Protein AF-M3GPZ1-F1 (afdb_monomer)

Organism: NCBI:txid1001599

Nearest PDB structures (foldseek):
  4nl3-assembly1_D  TM=8.206E-01  e=2.590E-04  Listeria monocytogenes
  4noy-assembly1_D-2  TM=8.194E-01  e=1.009E-03  Listeria monocytogenes
  4noy-assembly1_A  TM=8.158E-01  e=1.655E-03  Listeria monocytogenes
  6gwk-assembly3_O  TM=7.957E-01  e=1.993E-03  Caulobacter vibrioides CB15
  6gwk-assembly1_B  TM=7.936E-01  e=3.476E-03  Caulobacter vibrioides CB15

Sequence (168 aa):
MIQLILTKVENKEDISREFASIQKIENFSLQKTTFVETPQEIAEIETLVYADRILVDQALAEQDSNEVQPFISSISSEIQRDQSFKLDQALNKIQAKIERNVLKYESEIYEYYNVLETVVKEDGSKLSGAIVAQVGDTLILHTPKGAIRLNKNEIDYIDYQNSRMKDK

pLDDT: mean 80.83, std 18.92, range [32.0, 97.0]

Foldseek 3Di:
DDDDDPPDPDDPVVVVVVVVVVVVCVPVPPPPPDDDQALLNVLAVLLPDAFDVVLVVVLVVCVVPPDDDDPCPHSVVVSVVRSVVSNVVSVVVSQVVFVVVQDQDLVSQCVRRVWWKWWQFPVRDIFIADFRYDDDQWTWGQGNVGIDIDGVNGTPDMGTPPDPVPDD

Secondary structure (DSSP, 8-state):
---SS-S--S-HHHHHHHHHHHHHHTTS----PPP---HHHHHHHHH-PPPPHHHHHHHHHHTTS-----GGGSHHHHHHHHHHHHHHHHHHHHHHHHHHS---SHHHHHHHHS--EEEEETTS-EEEEEEEEEETTEEEEEETTEEEEEEGGGEEEEEE--------

Radius of gyration: 24.58 Å; Cα contacts (8 Å, |Δi|>4): 180; chains: 1; bounding box: 63×53×48 Å

Structure (mmCIF, N/CA/C/O backbone):
data_AF-M3GPZ1-F1
#
_entry.id   AF-M3GPZ1-F1
#
loop_
_atom_site.group_PDB
_atom_site.id
_atom_site.type_symbol
_atom_site.label_atom_id
_atom_site.label_alt_id
_atom_site.label_comp_id
_atom_site.label_asym_id
_atom_site.label_entity_id
_atom_site.label_seq_id
_atom_site.pdbx_PDB_ins_code
_atom_site.Cartn_x
_atom_site.Cartn_y
_atom_site.Cartn_z
_atom_site.occupancy
_atom_site.B_iso_or_equiv
_atom_site.auth_seq_id
_atom_site.auth_comp_id
_atom_site.auth_asym_id
_atom_site.auth_atom_id
_atom_site.pdbx_PDB_model_num
ATOM 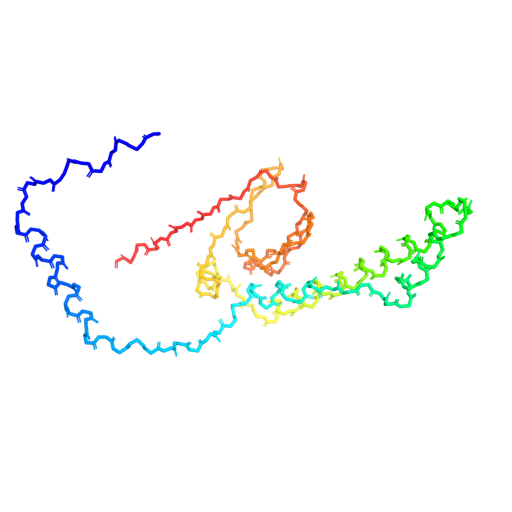1 N N . MET A 1 1 ? 0.615 -35.787 10.412 1.00 32.00 1 MET A N 1
ATOM 2 C CA . MET A 1 1 ? 0.141 -37.121 9.982 1.00 32.00 1 MET A CA 1
ATOM 3 C C . MET A 1 1 ? -1.292 -37.269 10.475 1.00 32.00 1 MET A C 1
ATOM 5 O O . MET A 1 1 ? -1.587 -36.828 11.577 1.00 32.00 1 MET A O 1
ATOM 9 N N . ILE A 1 2 ? -2.178 -37.730 9.602 1.00 37.47 2 ILE A N 1
ATOM 10 C CA . ILE A 1 2 ? -3.639 -37.598 9.659 1.00 37.47 2 ILE A CA 1
ATOM 11 C C . ILE A 1 2 ? -4.208 -38.498 10.761 1.00 37.47 2 ILE A C 1
ATOM 13 O O . ILE A 1 2 ? -4.353 -39.695 10.553 1.00 37.47 2 ILE A O 1
ATOM 17 N N . GLN A 1 3 ? -4.515 -37.950 11.938 1.00 33.75 3 GLN A N 1
ATOM 18 C CA . GLN A 1 3 ? -5.112 -38.747 13.013 1.00 33.75 3 GLN A CA 1
ATOM 19 C C . GLN A 1 3 ? -5.994 -37.900 13.939 1.00 33.75 3 GLN A C 1
ATOM 21 O O . GLN A 1 3 ? -5.735 -37.807 15.130 1.00 33.75 3 GLN A O 1
ATOM 26 N N . LEU A 1 4 ? -7.027 -37.247 13.397 1.00 34.81 4 LEU A N 1
ATOM 27 C CA . LEU A 1 4 ? -8.087 -36.623 14.207 1.00 34.81 4 LEU A CA 1
ATOM 28 C C . LEU A 1 4 ? -9.362 -36.381 13.377 1.00 34.81 4 LEU A C 1
ATOM 30 O O . LEU A 1 4 ? -9.875 -35.274 13.307 1.00 34.81 4 LEU A O 1
ATOM 34 N N . ILE A 1 5 ? -9.864 -37.419 12.697 1.00 40.50 5 ILE A N 1
ATOM 35 C CA . ILE A 1 5 ? -11.185 -37.375 12.026 1.00 40.50 5 ILE A CA 1
ATOM 36 C C . ILE A 1 5 ? -12.117 -38.518 12.488 1.00 40.50 5 ILE A C 1
ATOM 38 O O . ILE A 1 5 ? -13.293 -38.538 12.154 1.00 40.50 5 ILE A O 1
ATOM 42 N N . LEU A 1 6 ? -11.669 -39.457 13.327 1.00 35.28 6 LEU A N 1
ATOM 43 C CA . LEU A 1 6 ? -12.402 -40.718 13.536 1.00 35.28 6 LEU A CA 1
ATOM 44 C C . LEU A 1 6 ? -13.188 -40.868 14.846 1.00 35.28 6 LEU A C 1
ATOM 46 O O . LEU A 1 6 ? -13.600 -41.977 15.168 1.00 35.28 6 LEU A O 1
ATOM 50 N N . THR A 1 7 ? -13.491 -39.784 15.563 1.00 43.53 7 THR A N 1
ATOM 51 C CA . THR A 1 7 ? -14.241 -39.887 16.832 1.00 43.53 7 THR A CA 1
ATOM 52 C C . THR A 1 7 ? -15.533 -39.077 16.834 1.00 43.53 7 THR A C 1
ATOM 54 O O . THR A 1 7 ? -15.718 -38.220 17.685 1.00 43.53 7 THR A O 1
ATOM 57 N N . LYS A 1 8 ? -16.437 -39.333 15.880 1.00 45.31 8 LYS A N 1
ATOM 58 C CA . LYS A 1 8 ? -17.852 -38.898 15.954 1.00 45.31 8 LYS A CA 1
ATOM 59 C C . LYS A 1 8 ? -18.813 -39.866 15.236 1.00 45.31 8 LYS A C 1
ATOM 61 O O . LYS A 1 8 ? -19.790 -39.456 14.623 1.00 45.31 8 LYS A O 1
ATOM 66 N N . VAL A 1 9 ? -18.560 -41.174 15.317 1.00 44.25 9 VAL A N 1
ATOM 67 C CA . VAL A 1 9 ? -19.491 -42.213 14.828 1.00 44.25 9 VAL A CA 1
ATOM 68 C C . VAL A 1 9 ? -20.386 -42.680 15.978 1.00 44.25 9 VAL A C 1
ATOM 70 O O . VAL A 1 9 ? -20.341 -43.840 16.366 1.00 44.25 9 VAL A O 1
ATOM 73 N N . GLU A 1 10 ? -21.168 -41.776 16.572 1.00 47.47 10 GLU A N 1
ATOM 74 C CA . GLU A 1 10 ? -22.044 -42.173 17.689 1.00 47.47 10 GLU A CA 1
ATOM 75 C C . GLU A 1 10 ? -23.472 -41.626 17.656 1.00 47.47 10 GLU A C 1
ATOM 77 O O . GLU A 1 10 ? -24.215 -41.856 18.597 1.00 47.47 10 GLU A O 1
ATOM 82 N N . ASN A 1 11 ? -23.935 -41.010 16.562 1.00 51.25 11 ASN A N 1
ATOM 83 C CA . ASN A 1 11 ? -25.372 -40.769 16.396 1.00 51.25 11 ASN A CA 1
ATOM 84 C C . ASN A 1 11 ? -25.795 -40.792 14.924 1.00 51.25 11 ASN A C 1
ATOM 86 O O . ASN A 1 11 ? -25.561 -39.853 14.169 1.00 51.25 11 ASN A O 1
ATOM 90 N N . LYS A 1 12 ? -26.482 -41.867 14.515 1.00 53.47 12 LYS A N 1
ATOM 91 C CA . LYS A 1 12 ? -27.116 -41.989 13.185 1.00 53.47 12 LYS A CA 1
ATOM 92 C C . LYS A 1 12 ? -28.141 -40.874 12.906 1.00 53.47 12 LYS A C 1
ATOM 94 O O . LYS A 1 12 ? -28.439 -40.597 11.744 1.00 53.47 12 LYS A O 1
ATOM 99 N N . GLU A 1 13 ? -28.658 -40.224 13.950 1.00 54.28 13 GLU A N 1
ATOM 100 C CA . GLU A 1 13 ? -29.559 -39.074 13.829 1.00 54.28 13 GLU A CA 1
ATOM 101 C C . GLU A 1 13 ? -28.869 -37.816 13.282 1.00 54.28 13 GLU A C 1
ATOM 103 O O . GLU A 1 13 ? -29.494 -37.083 12.518 1.00 54.28 13 GLU A O 1
ATOM 108 N N . ASP A 1 14 ? -27.593 -37.581 13.614 1.00 58.38 14 ASP A N 1
ATOM 109 C CA . ASP A 1 14 ? -26.868 -36.367 13.201 1.00 58.38 14 ASP A CA 1
ATOM 110 C C . ASP A 1 14 ? -26.536 -36.400 11.707 1.00 58.38 14 ASP A C 1
ATOM 112 O O . ASP A 1 14 ? -26.801 -35.444 10.981 1.00 58.38 14 ASP A O 1
ATOM 116 N N . ILE A 1 15 ? -26.084 -37.556 11.212 1.00 59.06 15 ILE A N 1
ATOM 117 C CA . ILE A 1 15 ? -25.789 -37.757 9.785 1.00 59.06 15 ILE A CA 1
ATOM 118 C C . ILE A 1 15 ? -27.062 -37.587 8.948 1.00 59.06 15 ILE A C 1
ATOM 120 O O . ILE A 1 15 ? -27.038 -36.977 7.885 1.00 59.06 15 ILE A O 1
ATOM 124 N N . SER A 1 16 ? -28.199 -38.084 9.438 1.00 62.09 16 SER A N 1
ATOM 125 C CA . SER A 1 16 ? -29.479 -37.974 8.730 1.00 62.09 16 SER A CA 1
ATOM 126 C C . SER A 1 16 ? -29.979 -36.524 8.660 1.00 62.09 16 SER A C 1
ATOM 128 O O . SER A 1 16 ? -30.566 -36.125 7.654 1.00 62.09 16 SER A O 1
ATOM 130 N N . ARG A 1 17 ? -29.721 -35.709 9.695 1.00 63.72 17 ARG A N 1
ATOM 131 C CA . ARG A 1 17 ? -30.033 -34.269 9.693 1.00 63.72 17 ARG A CA 1
ATOM 132 C C . ARG A 1 17 ? -29.111 -33.484 8.768 1.00 63.72 17 ARG A C 1
ATOM 134 O O . ARG A 1 17 ? -29.602 -32.632 8.029 1.00 63.72 17 ARG A O 1
ATOM 141 N N . GLU A 1 18 ? -27.815 -33.791 8.761 1.00 57.91 18 GLU A N 1
ATOM 142 C CA . GLU A 1 18 ? -26.862 -33.176 7.833 1.00 57.91 18 GLU A CA 1
ATOM 143 C C . GLU A 1 18 ? -27.204 -33.528 6.376 1.00 57.91 18 GLU A C 1
ATOM 145 O O . GLU A 1 18 ? -27.328 -32.632 5.540 1.00 57.91 18 GLU A O 1
ATOM 150 N N . PHE A 1 19 ? -27.509 -34.792 6.069 1.00 59.69 19 PHE A N 1
ATOM 151 C CA . PHE A 1 19 ? -27.970 -35.191 4.733 1.00 59.69 19 PHE A CA 1
ATOM 152 C C . PHE A 1 19 ? -29.297 -34.531 4.335 1.00 59.69 19 PHE A C 1
ATOM 154 O O . PHE A 1 19 ? -29.435 -34.104 3.192 1.00 59.69 19 PHE A O 1
ATOM 161 N N . ALA A 1 20 ? -30.250 -34.369 5.259 1.00 64.56 20 ALA A N 1
ATOM 162 C CA . ALA A 1 20 ? -31.492 -33.641 4.987 1.00 64.56 20 ALA A CA 1
ATOM 163 C C . ALA A 1 20 ? -31.251 -32.141 4.727 1.00 64.56 20 ALA A C 1
ATOM 165 O O . ALA A 1 20 ? -31.953 -31.530 3.918 1.00 64.56 20 ALA A O 1
ATOM 166 N N . SER A 1 21 ? -30.254 -31.536 5.384 1.00 62.59 21 SER A N 1
ATOM 167 C CA . SER A 1 21 ? -29.846 -30.158 5.091 1.00 62.59 21 SER A CA 1
ATOM 168 C C . SER A 1 21 ? -29.177 -30.028 3.722 1.00 62.59 21 SER A C 1
ATOM 170 O O . SER A 1 21 ? -29.455 -29.062 3.021 1.00 62.59 21 SER A O 1
ATOM 172 N N . ILE A 1 22 ? -28.406 -31.030 3.288 1.00 61.50 22 ILE A N 1
ATOM 173 C CA . ILE A 1 22 ? -27.795 -31.073 1.951 1.00 61.50 22 ILE A CA 1
ATOM 174 C C . ILE A 1 22 ? -28.847 -31.340 0.864 1.00 61.50 22 ILE A C 1
ATOM 176 O O . ILE A 1 22 ? -28.845 -30.666 -0.160 1.00 61.50 22 ILE A O 1
ATOM 180 N N . GLN A 1 23 ? -29.818 -32.228 1.096 1.00 59.62 23 GLN A N 1
ATOM 181 C CA . GLN A 1 23 ? -30.938 -32.446 0.168 1.00 59.62 23 GLN A CA 1
ATOM 182 C C . GLN A 1 23 ? -31.844 -31.216 0.029 1.00 59.62 23 GLN A C 1
ATOM 184 O O . GLN A 1 23 ? -32.384 -30.962 -1.042 1.00 59.62 23 GLN A O 1
ATOM 189 N N . LYS A 1 24 ? -31.979 -30.380 1.068 1.00 59.25 24 LYS A N 1
ATOM 190 C CA . LYS A 1 24 ? -32.637 -29.068 0.922 1.00 59.25 24 LYS A CA 1
ATOM 191 C C . LYS A 1 24 ? -31.870 -28.111 -0.000 1.00 59.25 24 LYS A C 1
ATOM 193 O O . LYS A 1 24 ? -32.497 -27.227 -0.580 1.00 59.25 24 LYS A O 1
ATOM 198 N N . ILE A 1 25 ? -30.557 -28.292 -0.161 1.00 57.59 25 ILE A N 1
ATOM 199 C CA . ILE A 1 25 ? -29.712 -27.512 -1.079 1.00 57.59 25 ILE A CA 1
ATOM 200 C C . ILE A 1 25 ? -29.864 -28.003 -2.532 1.00 57.59 25 ILE A C 1
ATOM 202 O O . ILE A 1 25 ? -29.581 -27.235 -3.445 1.00 57.59 25 ILE A O 1
ATOM 206 N N . GLU A 1 26 ? -30.410 -29.202 -2.794 1.00 51.84 26 GLU A N 1
ATOM 207 C CA . GLU A 1 26 ? -30.692 -29.673 -4.170 1.00 51.84 26 GLU A CA 1
ATOM 208 C C . GLU A 1 26 ? -31.712 -28.790 -4.917 1.00 51.84 26 GLU A C 1
ATOM 210 O O . GLU A 1 26 ? -31.736 -28.786 -6.145 1.00 51.84 26 GLU A O 1
ATOM 215 N N . ASN A 1 27 ? -32.500 -27.977 -4.200 1.00 51.53 27 ASN A N 1
ATOM 216 C CA . ASN A 1 27 ? -33.390 -26.966 -4.790 1.00 51.53 27 ASN A CA 1
ATOM 217 C C . ASN A 1 27 ? -32.768 -25.562 -4.877 1.00 51.53 27 ASN A C 1
ATOM 219 O O . ASN A 1 27 ? -33.439 -24.611 -5.285 1.00 51.53 27 ASN A O 1
ATOM 223 N N . PHE A 1 28 ? -31.501 -25.397 -4.496 1.00 52.50 28 PHE A N 1
ATOM 224 C CA . PHE A 1 28 ? -30.781 -24.149 -4.696 1.00 52.50 28 PHE A CA 1
ATOM 225 C C . PHE A 1 28 ? -30.311 -24.125 -6.149 1.00 52.50 28 PHE A C 1
ATOM 227 O O . PHE A 1 28 ? -29.323 -24.762 -6.511 1.00 52.50 28 PHE A O 1
ATOM 234 N N . SER A 1 29 ? -31.034 -23.409 -7.013 1.00 58.97 29 SER A N 1
ATOM 235 C CA . SER A 1 29 ? -30.508 -23.084 -8.336 1.00 58.97 29 SER A CA 1
ATOM 236 C C . SER A 1 29 ? -29.151 -22.412 -8.125 1.00 58.97 29 SER A C 1
ATOM 238 O O . SER A 1 29 ? -29.105 -21.304 -7.588 1.00 58.97 29 SER A O 1
ATOM 240 N N . LEU A 1 30 ? -28.059 -23.090 -8.488 1.00 57.09 30 LEU A N 1
ATOM 241 C CA . LEU A 1 30 ? -26.710 -22.530 -8.490 1.00 57.09 30 LEU A CA 1
ATOM 242 C C . LEU A 1 30 ? -26.675 -21.439 -9.560 1.00 57.09 30 LEU A C 1
ATOM 244 O O . LEU A 1 30 ? -26.309 -21.667 -10.712 1.00 57.09 30 LEU A O 1
ATOM 248 N N . GLN A 1 31 ? -27.157 -20.256 -9.202 1.00 61.50 31 GLN A N 1
ATOM 249 C CA . GLN A 1 31 ? -27.066 -19.093 -10.056 1.00 61.50 31 GLN A CA 1
ATOM 250 C C . GLN A 1 31 ? -25.610 -18.655 -10.033 1.00 61.50 31 GLN A C 1
ATOM 252 O O . GLN A 1 31 ? -25.040 -18.418 -8.969 1.00 61.50 31 GLN A O 1
ATOM 257 N N . LYS A 1 32 ? -25.003 -18.571 -11.218 1.00 63.09 32 LYS A N 1
ATOM 258 C CA . LYS A 1 32 ? -23.708 -17.923 -11.385 1.00 63.09 32 LYS A CA 1
ATOM 259 C C . LYS A 1 32 ? -23.887 -16.476 -10.936 1.00 63.09 32 LYS A C 1
ATOM 261 O O . LYS A 1 32 ? -24.497 -15.681 -11.650 1.00 63.09 32 LYS A O 1
ATOM 266 N N . THR A 1 33 ? -23.425 -16.158 -9.733 1.00 65.56 33 THR A N 1
ATOM 267 C CA . THR A 1 33 ? -23.393 -14.778 -9.265 1.00 65.56 33 THR A CA 1
ATOM 268 C C . THR A 1 33 ? -22.491 -13.988 -10.205 1.00 65.56 33 THR A C 1
ATOM 270 O O . THR A 1 33 ? -21.500 -14.501 -10.735 1.00 65.56 33 THR A O 1
ATOM 273 N N . THR A 1 34 ? -22.876 -12.747 -10.488 1.00 69.81 34 THR A N 1
ATOM 274 C CA . THR A 1 34 ? -22.002 -11.856 -11.252 1.00 69.81 34 THR A CA 1
ATOM 275 C C . THR A 1 34 ? -20.808 -11.557 -10.356 1.00 69.81 34 THR A C 1
ATOM 277 O O . THR A 1 34 ? -20.999 -11.114 -9.225 1.00 69.81 34 THR A O 1
ATOM 280 N N . PHE A 1 35 ? -19.599 -11.861 -10.824 1.00 73.25 35 PHE A N 1
ATOM 281 C CA . PHE A 1 35 ? -18.380 -11.472 -10.126 1.00 73.25 35 PHE A CA 1
ATOM 282 C C . PHE A 1 35 ? -18.323 -9.942 -10.101 1.00 73.25 35 PHE A C 1
ATOM 284 O O . PHE A 1 35 ? -18.400 -9.309 -11.155 1.00 73.25 35 PHE A O 1
ATOM 291 N N . VAL A 1 36 ? -18.261 -9.364 -8.906 1.00 80.81 36 VAL A N 1
ATOM 292 C CA . VAL A 1 36 ? -18.091 -7.927 -8.695 1.00 80.81 36 VAL A CA 1
ATOM 293 C C . VAL A 1 36 ? -16.743 -7.766 -8.019 1.00 80.81 36 VAL A C 1
ATOM 295 O O . VAL A 1 36 ? -16.561 -8.281 -6.919 1.00 80.81 36 VAL A O 1
ATOM 298 N N . GLU A 1 37 ? -15.819 -7.092 -8.699 1.00 84.75 37 GLU A N 1
ATOM 299 C CA . GLU A 1 37 ? -14.489 -6.809 -8.166 1.00 84.75 37 GLU A CA 1
ATOM 300 C C . GLU A 1 37 ? -14.612 -6.009 -6.867 1.00 84.75 37 GLU A C 1
ATOM 302 O O . GLU A 1 37 ? -15.289 -4.976 -6.800 1.00 84.75 37 GLU A O 1
ATOM 307 N N . THR A 1 38 ? -13.955 -6.499 -5.826 1.00 90.06 38 THR A N 1
ATOM 308 C CA . THR A 1 38 ? -13.834 -5.805 -4.550 1.00 90.06 38 THR A CA 1
ATOM 309 C C . THR A 1 38 ? -12.948 -4.566 -4.701 1.00 90.06 38 THR A C 1
ATOM 311 O O . THR A 1 38 ? -12.084 -4.505 -5.581 1.00 90.06 38 THR A O 1
ATOM 314 N N . PRO A 1 39 ? -13.102 -3.558 -3.828 1.00 90.25 39 PRO A N 1
ATOM 315 C CA . PRO A 1 39 ? -12.218 -2.397 -3.818 1.00 90.25 39 PRO A CA 1
ATOM 316 C C . PRO A 1 39 ? -10.725 -2.757 -3.741 1.00 90.25 39 PRO A C 1
ATOM 318 O O . PRO A 1 39 ? -9.908 -2.054 -4.335 1.00 90.25 39 PRO A O 1
ATOM 321 N N . GLN A 1 40 ? -10.379 -3.838 -3.034 1.00 92.06 40 GLN A N 1
ATOM 322 C CA . GLN A 1 40 ? -9.019 -4.365 -2.951 1.00 92.06 40 GLN A CA 1
ATOM 323 C C . GLN A 1 40 ? -8.561 -4.956 -4.289 1.00 92.06 40 GLN A C 1
ATOM 325 O O . GLN A 1 40 ? -7.497 -4.588 -4.770 1.00 92.06 40 GLN A O 1
ATOM 330 N N . GLU A 1 41 ? -9.378 -5.786 -4.944 1.00 91.38 41 GLU A N 1
ATOM 331 C CA . GLU A 1 41 ? -9.043 -6.361 -6.259 1.00 91.38 41 GLU A CA 1
ATOM 332 C C . GLU A 1 41 ? -8.844 -5.273 -7.325 1.00 91.38 41 GLU A C 1
ATOM 334 O O . GLU A 1 41 ? -7.888 -5.324 -8.099 1.00 91.38 41 GLU A O 1
ATOM 339 N N . ILE A 1 42 ? -9.688 -4.234 -7.329 1.00 92.62 42 ILE A N 1
ATOM 340 C CA . ILE A 1 42 ? -9.522 -3.078 -8.226 1.00 92.62 42 ILE A CA 1
ATOM 341 C C . ILE A 1 42 ? -8.174 -2.391 -7.968 1.00 92.62 42 ILE A C 1
ATOM 343 O O . ILE A 1 42 ? -7.462 -2.029 -8.908 1.00 92.62 42 ILE A O 1
ATOM 347 N N . ALA A 1 43 ? -7.818 -2.199 -6.697 1.00 93.62 43 ALA A N 1
ATOM 348 C CA . ALA A 1 43 ? -6.565 -1.562 -6.321 1.00 93.62 43 ALA A CA 1
ATOM 349 C C . ALA A 1 43 ? -5.349 -2.428 -6.688 1.00 93.62 43 ALA A C 1
ATOM 351 O O . ALA A 1 43 ? -4.366 -1.898 -7.200 1.00 93.62 43 ALA A O 1
ATOM 352 N N . GLU A 1 44 ? -5.420 -3.748 -6.509 1.00 91.88 44 GLU A N 1
ATOM 353 C CA . GLU A 1 44 ? -4.377 -4.679 -6.948 1.00 91.88 44 GLU A CA 1
ATOM 354 C C . GLU A 1 44 ? -4.150 -4.582 -8.459 1.00 91.88 44 GLU A C 1
ATOM 356 O O . GLU A 1 44 ? -3.015 -4.373 -8.895 1.00 91.88 44 GLU A O 1
ATOM 361 N N . ILE A 1 45 ? -5.222 -4.623 -9.257 1.00 92.75 45 ILE A N 1
ATOM 362 C CA . ILE A 1 45 ? -5.150 -4.476 -10.717 1.00 92.75 45 ILE A CA 1
ATOM 363 C C . ILE A 1 45 ? -4.519 -3.133 -11.108 1.00 92.75 45 ILE A C 1
ATOM 365 O O . ILE A 1 45 ? -3.671 -3.092 -11.998 1.00 92.75 45 ILE A O 1
ATOM 369 N N . GLU A 1 46 ? -4.874 -2.033 -10.439 1.00 94.12 46 GLU A N 1
ATOM 370 C CA . GLU A 1 46 ? -4.281 -0.715 -10.707 1.00 94.12 46 GLU A CA 1
ATOM 371 C C . GLU A 1 46 ? -2.772 -0.667 -10.473 1.00 94.12 46 GLU A C 1
ATOM 373 O O . GLU A 1 46 ? -2.072 0.089 -11.149 1.00 94.12 46 GLU A O 1
ATOM 378 N N . THR A 1 47 ? -2.266 -1.468 -9.536 1.00 94.75 47 THR A N 1
ATOM 379 C CA . THR A 1 47 ? -0.831 -1.537 -9.240 1.00 94.75 47 THR A CA 1
ATOM 380 C C . THR A 1 47 ? -0.039 -2.415 -10.207 1.00 94.75 47 THR A C 1
ATOM 382 O O . THR A 1 47 ? 1.194 -2.369 -10.194 1.00 94.75 47 THR A O 1
ATOM 385 N N . LEU A 1 48 ? -0.712 -3.160 -11.091 1.00 93.69 48 LEU A N 1
ATOM 386 C CA . LEU A 1 48 ? -0.070 -3.914 -12.166 1.00 93.69 48 LEU A CA 1
ATOM 387 C C . LEU A 1 48 ? 0.385 -2.963 -13.277 1.00 93.69 48 LEU A C 1
ATOM 389 O O . LEU A 1 48 ? -0.301 -2.737 -14.276 1.00 93.69 48 LEU A O 1
ATOM 393 N N . VAL A 1 49 ? 1.573 -2.391 -13.088 1.00 93.44 49 VAL A N 1
ATOM 394 C CA . VAL A 1 49 ? 2.189 -1.454 -14.030 1.00 93.44 49 VAL A CA 1
ATOM 395 C C . VAL A 1 49 ? 3.275 -2.123 -14.866 1.00 93.44 49 VAL A C 1
ATOM 397 O O . VAL A 1 49 ? 4.095 -2.894 -14.367 1.00 93.44 49 VAL A O 1
ATOM 400 N N . TYR A 1 50 ? 3.306 -1.780 -16.152 1.00 91.06 50 TYR A N 1
ATOM 401 C CA . TYR A 1 50 ? 4.304 -2.268 -17.098 1.00 91.06 50 TYR A CA 1
ATOM 402 C C . TYR A 1 50 ? 5.387 -1.214 -17.326 1.00 91.06 50 TYR A C 1
ATOM 404 O O . TYR A 1 50 ? 5.087 -0.029 -17.527 1.00 91.06 50 TYR A O 1
ATOM 412 N N . ALA A 1 51 ? 6.642 -1.661 -17.347 1.00 90.38 51 ALA A N 1
ATOM 413 C CA . ALA A 1 51 ? 7.742 -0.848 -17.845 1.0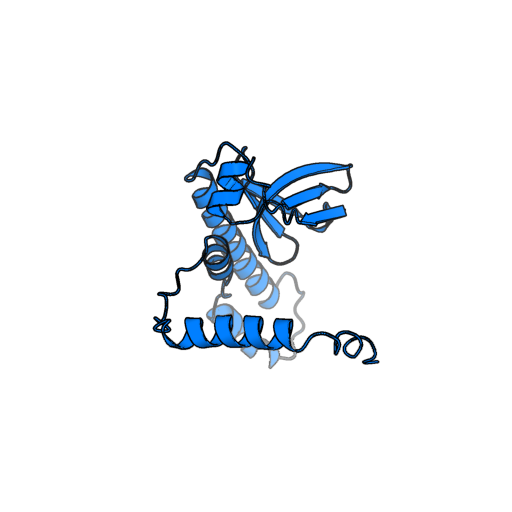0 90.38 51 ALA A CA 1
ATOM 414 C C . ALA A 1 51 ? 7.539 -0.512 -19.332 1.00 90.38 51 ALA A C 1
ATOM 416 O O . ALA A 1 51 ? 6.844 -1.233 -20.055 1.00 90.38 51 ALA A O 1
ATOM 417 N N . ASP A 1 52 ? 8.113 0.601 -19.785 1.00 92.44 52 ASP A N 1
ATOM 418 C CA . ASP A 1 52 ? 8.088 0.975 -21.197 1.00 92.44 52 ASP A CA 1
ATOM 419 C C . ASP A 1 52 ? 8.723 -0.125 -22.055 1.00 92.44 52 ASP A C 1
ATOM 421 O O . ASP A 1 52 ? 9.860 -0.548 -21.835 1.00 92.44 52 ASP A O 1
ATOM 425 N N . ARG A 1 53 ? 7.967 -0.584 -23.052 1.00 90.81 53 ARG A N 1
ATOM 426 C CA . ARG A 1 53 ? 8.388 -1.654 -23.947 1.00 90.81 53 ARG A CA 1
ATOM 427 C C . ARG A 1 53 ? 9.629 -1.274 -24.750 1.00 90.81 53 ARG A C 1
ATOM 429 O O . ARG A 1 53 ? 10.451 -2.143 -24.993 1.00 90.81 53 ARG A O 1
ATOM 436 N N . ILE A 1 54 ? 9.793 0.001 -25.106 1.00 91.75 54 ILE A N 1
ATOM 437 C CA . ILE A 1 54 ? 10.972 0.475 -25.841 1.00 91.75 54 ILE A CA 1
ATOM 438 C C . ILE A 1 54 ? 12.231 0.268 -24.996 1.00 91.75 54 ILE A C 1
ATOM 440 O O . ILE A 1 54 ? 13.219 -0.259 -25.498 1.00 91.75 54 ILE A O 1
ATOM 444 N N . LEU A 1 55 ? 12.177 0.623 -23.709 1.00 89.62 55 LEU A N 1
ATOM 445 C CA . LEU A 1 55 ? 13.301 0.435 -22.790 1.00 89.62 55 LEU A CA 1
ATOM 446 C C . LEU A 1 55 ? 13.607 -1.053 -22.588 1.00 89.62 55 LEU A C 1
ATOM 448 O O . LEU A 1 55 ? 14.767 -1.452 -22.588 1.00 89.62 55 LEU A O 1
ATOM 452 N N . VAL A 1 56 ? 12.571 -1.889 -22.464 1.00 88.25 56 VAL A N 1
ATOM 453 C CA . VAL A 1 56 ? 12.736 -3.348 -22.354 1.00 88.25 56 VAL A CA 1
ATOM 454 C C . VAL A 1 56 ? 13.391 -3.924 -23.610 1.00 88.25 56 VAL A C 1
ATOM 456 O O . VAL A 1 56 ? 14.351 -4.682 -23.498 1.00 88.25 56 VAL A O 1
ATOM 459 N N . ASP A 1 57 ? 12.919 -3.543 -24.796 1.00 88.94 57 ASP A N 1
ATOM 460 C CA . ASP A 1 57 ? 13.470 -4.014 -26.067 1.00 88.94 57 ASP A CA 1
ATOM 461 C C . ASP A 1 57 ? 14.939 -3.573 -26.235 1.00 88.94 57 ASP A C 1
ATOM 463 O O . ASP A 1 57 ? 15.770 -4.355 -26.696 1.00 88.94 57 ASP A O 1
ATOM 467 N N . GLN A 1 58 ? 15.287 -2.353 -25.807 1.00 86.81 58 GLN A N 1
ATOM 468 C CA . GLN A 1 58 ? 16.671 -1.872 -25.808 1.00 86.81 58 GLN A CA 1
ATOM 469 C C . GLN A 1 58 ? 17.561 -2.648 -24.828 1.00 86.81 58 GLN A C 1
ATOM 471 O O . GLN A 1 58 ? 18.661 -3.042 -25.203 1.00 86.81 58 GLN A O 1
ATOM 476 N N . ALA A 1 59 ? 17.087 -2.928 -23.610 1.00 85.88 59 ALA A N 1
ATOM 477 C CA . ALA A 1 59 ? 17.843 -3.715 -22.634 1.00 85.88 59 ALA A CA 1
ATOM 478 C C . ALA A 1 59 ? 18.112 -5.145 -23.127 1.00 85.88 59 ALA A C 1
ATOM 480 O O . ALA A 1 59 ? 19.203 -5.675 -22.922 1.00 85.88 59 ALA A O 1
ATOM 481 N N . LEU A 1 60 ? 17.137 -5.760 -23.806 1.00 85.38 60 LEU A N 1
ATOM 482 C CA . LEU A 1 60 ? 17.304 -7.082 -24.414 1.00 85.38 60 LEU A CA 1
ATOM 483 C C . LEU A 1 60 ? 18.352 -7.067 -25.535 1.00 85.38 60 LEU A C 1
ATOM 485 O O . LEU A 1 60 ? 19.115 -8.019 -25.654 1.00 85.38 60 LEU A O 1
ATOM 489 N N . ALA A 1 61 ? 18.418 -5.990 -26.322 1.00 83.50 61 ALA A N 1
ATOM 490 C CA . ALA A 1 61 ? 19.427 -5.830 -27.367 1.00 83.50 61 ALA A CA 1
ATOM 491 C C . ALA A 1 61 ? 20.832 -5.541 -26.802 1.00 83.50 61 ALA A C 1
ATOM 493 O O . ALA A 1 61 ? 21.820 -6.026 -27.348 1.00 83.50 61 ALA A O 1
ATOM 494 N N . GLU A 1 62 ? 20.937 -4.778 -25.708 1.00 74.38 62 GLU A N 1
ATOM 495 C CA . GLU A 1 62 ? 22.220 -4.484 -25.054 1.00 74.38 62 GLU A CA 1
ATOM 496 C C . GLU A 1 62 ? 22.827 -5.703 -24.352 1.00 74.38 62 GLU A C 1
ATOM 498 O O . GLU A 1 62 ? 24.051 -5.804 -24.257 1.00 74.38 62 GLU A O 1
ATOM 503 N N . GLN A 1 63 ? 22.004 -6.653 -23.899 1.00 64.50 63 GLN A N 1
ATOM 504 C CA . GLN A 1 63 ? 22.477 -7.876 -23.246 1.00 64.50 63 GLN A CA 1
ATOM 505 C C . GLN A 1 63 ? 23.344 -8.752 -24.176 1.00 64.50 63 GLN A C 1
ATOM 507 O O . GLN A 1 63 ? 24.194 -9.504 -23.696 1.00 64.50 63 GLN A O 1
ATOM 512 N N . ASP A 1 64 ? 23.172 -8.620 -25.495 1.00 62.44 64 ASP A N 1
ATOM 513 C CA . ASP A 1 64 ? 23.977 -9.312 -26.510 1.00 62.44 64 ASP A CA 1
ATOM 514 C C . ASP A 1 64 ? 25.334 -8.624 -26.781 1.00 62.44 64 ASP A C 1
ATOM 516 O O . ASP A 1 64 ? 26.217 -9.193 -27.433 1.00 62.44 64 ASP A O 1
ATOM 520 N N . SER A 1 65 ? 25.541 -7.410 -26.263 1.00 61.97 65 SER A N 1
ATOM 521 C CA . SER A 1 65 ? 26.796 -6.657 -26.353 1.00 61.97 65 SER A CA 1
ATOM 522 C C . SER A 1 65 ? 27.603 -6.769 -25.054 1.00 61.97 65 SER A C 1
ATOM 524 O O . SER A 1 65 ? 27.131 -6.443 -23.974 1.00 61.97 65 SER A O 1
ATOM 526 N N . ASN A 1 66 ? 28.868 -7.196 -25.145 1.00 60.41 66 ASN A N 1
ATOM 527 C CA . ASN A 1 66 ? 29.775 -7.413 -24.000 1.00 60.41 66 ASN A CA 1
ATOM 528 C C . ASN A 1 66 ? 30.258 -6.118 -23.295 1.00 60.41 66 ASN A C 1
ATOM 530 O O . ASN A 1 66 ? 31.338 -6.106 -22.698 1.00 60.41 66 ASN A O 1
ATOM 534 N N . GLU A 1 67 ? 29.518 -5.012 -23.376 1.00 64.88 67 GLU A N 1
ATOM 535 C CA . GLU A 1 67 ? 29.905 -3.740 -22.762 1.00 64.88 67 GLU A CA 1
ATOM 536 C C . GLU A 1 67 ? 29.304 -3.600 -21.358 1.00 64.88 67 GLU A C 1
ATOM 538 O O . GLU A 1 67 ? 28.095 -3.510 -21.170 1.00 64.88 67 GLU A O 1
ATOM 543 N N . VAL A 1 68 ? 30.168 -3.569 -20.339 1.00 64.12 68 VAL A N 1
ATOM 544 C CA . VAL A 1 68 ? 29.752 -3.371 -18.944 1.00 64.12 68 VAL A CA 1
ATOM 545 C C . VAL A 1 68 ? 29.579 -1.877 -18.680 1.00 64.12 68 VAL A C 1
ATOM 547 O O . VAL A 1 68 ? 30.560 -1.152 -18.503 1.00 64.12 68 VAL A O 1
ATOM 550 N N . GLN A 1 69 ? 28.331 -1.419 -18.619 1.00 63.75 69 GLN A N 1
ATOM 551 C CA . GLN A 1 69 ? 27.992 -0.061 -18.192 1.00 63.75 69 GLN A CA 1
ATOM 552 C C . GLN A 1 69 ? 27.723 0.001 -16.674 1.00 63.75 69 GLN A C 1
ATOM 554 O O . GLN A 1 69 ? 27.216 -0.962 -16.090 1.00 63.75 69 GLN A O 1
ATOM 559 N N . PRO A 1 70 ? 28.032 1.125 -15.996 1.00 67.44 70 PRO A N 1
ATOM 560 C CA . PRO A 1 70 ? 27.639 1.316 -14.603 1.00 67.44 70 PRO A CA 1
ATOM 561 C C . PRO A 1 70 ? 26.109 1.302 -14.458 1.00 67.44 70 PRO A C 1
ATOM 563 O O . PRO A 1 70 ? 25.405 1.922 -15.249 1.00 67.44 70 PRO A O 1
ATOM 566 N N . PHE A 1 71 ? 25.586 0.648 -13.411 1.00 65.06 71 PHE A N 1
ATOM 567 C CA . PHE A 1 71 ? 24.139 0.451 -13.218 1.00 65.06 71 PHE A CA 1
ATOM 568 C C . PHE A 1 71 ? 23.332 1.752 -13.327 1.00 65.06 71 PHE A C 1
ATOM 570 O O . PHE A 1 71 ? 22.310 1.770 -13.994 1.00 65.06 71 PHE A O 1
ATOM 577 N N . ILE A 1 72 ? 23.818 2.849 -12.741 1.00 60.47 72 ILE A N 1
ATOM 578 C CA . ILE A 1 72 ? 23.122 4.150 -12.697 1.00 60.47 72 ILE A CA 1
ATOM 579 C C . ILE A 1 72 ? 22.906 4.763 -14.095 1.00 60.47 72 ILE A C 1
ATOM 581 O O . ILE A 1 72 ? 22.005 5.580 -14.265 1.00 60.47 72 ILE A O 1
ATOM 585 N N . SER A 1 73 ? 23.724 4.393 -15.080 1.00 71.38 73 SER A N 1
ATOM 586 C CA . SER A 1 73 ? 23.596 4.832 -16.475 1.00 71.38 73 SER A CA 1
ATOM 587 C C . SER A 1 73 ? 23.100 3.721 -17.400 1.00 71.38 73 SER A C 1
ATOM 589 O O . SER A 1 73 ? 23.143 3.893 -18.609 1.00 71.38 73 SER A O 1
ATOM 591 N N . SER A 1 74 ? 22.693 2.575 -16.847 1.00 82.44 74 SER A N 1
ATOM 592 C CA . SER A 1 74 ? 22.225 1.433 -17.632 1.00 82.44 74 SER A CA 1
ATOM 593 C C . SER A 1 74 ? 20.740 1.556 -17.953 1.00 82.44 74 SER A C 1
ATOM 595 O O . SER A 1 74 ? 19.963 2.056 -17.128 1.00 82.44 74 SER A O 1
ATOM 597 N N . ILE A 1 75 ? 20.323 0.989 -19.085 1.00 85.50 75 ILE A N 1
ATOM 598 C CA . ILE A 1 75 ? 18.909 0.897 -19.473 1.00 85.50 75 ILE A CA 1
ATOM 599 C C . ILE A 1 75 ? 18.079 0.181 -18.395 1.00 85.50 75 ILE A C 1
ATOM 601 O O . ILE A 1 75 ? 16.956 0.584 -18.099 1.00 85.50 75 ILE A O 1
ATOM 605 N N . SER A 1 76 ? 18.654 -0.804 -17.698 1.00 85.88 76 SER A N 1
ATOM 606 C CA . SER A 1 76 ? 18.013 -1.473 -16.557 1.00 85.88 76 SER A CA 1
ATOM 607 C C . SER A 1 76 ? 17.608 -0.509 -15.433 1.00 85.88 76 SER A C 1
ATOM 609 O O . SER A 1 76 ? 16.542 -0.666 -14.835 1.00 85.88 76 SER A O 1
ATOM 611 N N . SER A 1 77 ? 18.420 0.514 -15.150 1.00 88.75 77 SER A N 1
ATOM 612 C CA . SER A 1 77 ? 18.064 1.533 -14.152 1.00 88.75 77 SER A CA 1
ATOM 613 C C . SER A 1 77 ? 16.966 2.479 -14.636 1.00 88.75 77 SER A C 1
ATOM 615 O O . SER A 1 77 ? 16.149 2.937 -13.833 1.00 88.75 77 SER A O 1
ATOM 617 N N . GLU A 1 78 ? 16.897 2.737 -15.943 1.00 90.44 78 GLU A N 1
ATOM 618 C CA . GLU A 1 78 ? 15.827 3.528 -16.552 1.00 90.44 78 GLU A CA 1
ATOM 619 C C . GLU A 1 78 ? 14.494 2.777 -16.514 1.00 90.44 78 GLU A C 1
ATOM 621 O O . GLU A 1 78 ? 13.491 3.357 -16.100 1.00 90.44 78 GLU A O 1
ATOM 626 N N . ILE A 1 79 ? 14.499 1.473 -16.819 1.00 91.31 79 ILE A N 1
ATOM 627 C CA . ILE A 1 79 ? 13.346 0.573 -16.656 1.00 91.31 79 ILE A CA 1
ATOM 628 C C . ILE A 1 79 ? 12.836 0.613 -15.212 1.00 91.31 79 ILE A C 1
ATOM 630 O O . ILE A 1 79 ? 11.642 0.815 -14.980 1.00 91.31 79 ILE A O 1
ATOM 634 N N . GLN A 1 80 ? 13.731 0.463 -14.227 1.00 91.31 80 GLN A N 1
ATOM 635 C CA . GLN A 1 80 ? 13.353 0.509 -12.814 1.00 91.31 80 GLN A CA 1
ATOM 636 C C . GLN A 1 80 ? 12.738 1.862 -12.438 1.00 91.31 80 GLN A C 1
ATOM 638 O O . GLN A 1 80 ? 11.734 1.906 -11.719 1.00 91.31 80 GLN A O 1
ATOM 643 N N . ARG A 1 81 ? 13.317 2.973 -12.912 1.00 92.19 81 ARG A N 1
ATOM 644 C CA . ARG A 1 81 ? 12.800 4.320 -12.646 1.00 92.19 81 ARG A CA 1
ATOM 645 C C . ARG A 1 81 ? 11.422 4.526 -13.279 1.00 92.19 81 ARG A C 1
ATOM 647 O O . ARG A 1 81 ? 10.538 5.042 -12.598 1.00 92.19 81 ARG A O 1
ATOM 654 N N . ASP A 1 82 ? 11.227 4.106 -14.527 1.00 94.25 82 ASP A N 1
ATOM 655 C CA . ASP A 1 82 ? 9.941 4.189 -15.231 1.00 94.25 82 ASP A CA 1
ATOM 656 C C . ASP A 1 82 ? 8.853 3.380 -14.513 1.00 94.25 82 ASP A C 1
ATOM 658 O O . ASP A 1 82 ? 7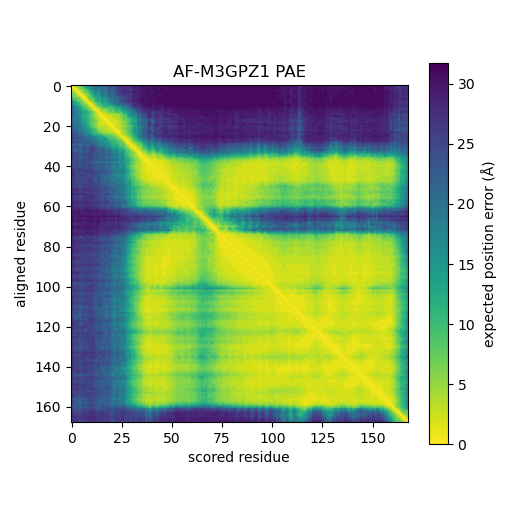.789 3.909 -14.182 1.00 94.25 82 ASP A O 1
ATOM 662 N N . GLN A 1 83 ? 9.146 2.120 -14.182 1.00 94.31 83 GLN A N 1
ATOM 663 C CA . GLN A 1 83 ? 8.219 1.271 -13.440 1.00 94.31 83 GLN A CA 1
ATOM 664 C C . GLN A 1 83 ? 7.879 1.874 -12.071 1.00 94.31 83 GLN A C 1
ATOM 666 O O . GLN A 1 83 ? 6.706 1.930 -11.702 1.00 94.31 83 GLN A O 1
ATOM 671 N N . SER A 1 84 ? 8.881 2.365 -11.332 1.00 93.38 84 SER A N 1
ATOM 672 C CA . SER A 1 84 ? 8.668 2.972 -10.010 1.00 93.38 84 SER A CA 1
ATOM 673 C C . SER A 1 84 ? 7.802 4.228 -10.099 1.00 93.38 84 SER A C 1
ATOM 675 O O . SER A 1 84 ? 6.920 4.428 -9.268 1.00 93.38 84 SER A O 1
ATOM 677 N N . PHE A 1 85 ? 8.007 5.052 -11.130 1.00 95.06 85 PHE A N 1
ATOM 678 C CA . PHE A 1 85 ? 7.191 6.237 -11.380 1.00 95.06 85 PHE A CA 1
ATOM 679 C C . PHE A 1 85 ? 5.732 5.870 -11.678 1.00 95.06 85 PHE A C 1
ATOM 681 O O . PHE A 1 85 ? 4.816 6.419 -11.064 1.00 95.06 85 PHE A O 1
ATOM 688 N N . LYS A 1 86 ? 5.498 4.908 -12.578 1.00 96.06 86 LYS A N 1
ATOM 689 C CA . LYS A 1 86 ? 4.144 4.432 -12.908 1.00 96.06 86 LYS A CA 1
ATOM 690 C C . LYS A 1 86 ? 3.448 3.813 -11.699 1.00 96.06 86 LYS A C 1
ATOM 692 O O . LYS A 1 86 ? 2.259 4.058 -11.489 1.00 96.06 86 LYS A O 1
ATOM 697 N N . LEU A 1 87 ? 4.181 3.048 -10.892 1.00 95.06 87 LEU A N 1
ATOM 698 C CA . LEU A 1 87 ? 3.659 2.467 -9.661 1.00 95.06 87 LEU A CA 1
ATOM 699 C C . LEU A 1 87 ? 3.256 3.559 -8.666 1.00 95.06 87 LEU A C 1
ATOM 701 O O . LEU A 1 87 ? 2.153 3.515 -8.127 1.00 95.06 87 LEU A O 1
ATOM 705 N N . ASP A 1 88 ? 4.097 4.575 -8.460 1.00 94.94 88 ASP A N 1
ATOM 706 C CA . ASP A 1 88 ? 3.761 5.697 -7.581 1.00 94.94 88 ASP A CA 1
ATOM 707 C C . ASP A 1 88 ? 2.496 6.434 -8.053 1.00 94.94 88 ASP A C 1
ATOM 709 O O . ASP A 1 88 ? 1.613 6.749 -7.250 1.00 94.94 88 ASP A O 1
ATOM 713 N N . GLN A 1 89 ? 2.346 6.633 -9.367 1.00 96.19 89 GLN A N 1
ATOM 714 C CA . GLN A 1 89 ? 1.124 7.188 -9.951 1.00 96.19 89 GLN A CA 1
ATOM 715 C C . GLN A 1 89 ? -0.110 6.317 -9.678 1.00 96.19 89 GLN A C 1
ATOM 717 O O . GLN A 1 89 ? -1.172 6.861 -9.365 1.00 96.19 89 GLN A O 1
ATOM 722 N N . ALA A 1 90 ? 0.002 4.991 -9.782 1.00 95.81 90 ALA A N 1
ATOM 723 C CA . ALA A 1 90 ? -1.085 4.071 -9.453 1.00 95.81 90 ALA A CA 1
ATOM 724 C C . ALA A 1 90 ? -1.469 4.160 -7.969 1.00 95.81 90 ALA A C 1
ATOM 726 O O . ALA A 1 90 ? -2.633 4.383 -7.637 1.00 95.81 90 ALA A O 1
ATOM 727 N N . LEU A 1 91 ? -0.484 4.115 -7.070 1.00 95.31 91 LEU A N 1
ATOM 728 C CA . LEU A 1 91 ? -0.707 4.272 -5.632 1.00 95.31 91 LEU A CA 1
ATOM 729 C C . LEU A 1 91 ? -1.337 5.637 -5.296 1.00 95.31 91 LEU A C 1
ATOM 731 O O . LEU A 1 91 ? -2.175 5.738 -4.401 1.00 95.31 91 LEU A O 1
ATOM 735 N N . ASN A 1 92 ? -0.975 6.708 -6.012 1.00 95.88 92 ASN A N 1
ATOM 736 C CA . ASN A 1 92 ? -1.591 8.031 -5.852 1.00 95.88 92 ASN A CA 1
ATOM 737 C C . ASN A 1 92 ? -3.064 8.030 -6.277 1.00 95.88 92 ASN A C 1
ATOM 739 O O . ASN A 1 92 ? -3.901 8.605 -5.580 1.00 95.88 92 ASN A O 1
ATOM 743 N N . LYS A 1 93 ? -3.405 7.349 -7.376 1.00 95.69 93 LYS A N 1
ATOM 744 C CA . LYS A 1 93 ? -4.800 7.192 -7.817 1.00 95.69 93 LYS A CA 1
ATOM 745 C C . LYS A 1 93 ? -5.635 6.432 -6.790 1.00 95.69 93 LYS A C 1
ATOM 747 O O . LYS A 1 93 ? -6.747 6.869 -6.497 1.00 95.69 93 LYS A O 1
ATOM 752 N N . ILE A 1 94 ? -5.095 5.356 -6.216 1.00 95.31 94 ILE A N 1
ATOM 753 C CA . ILE A 1 94 ? -5.766 4.570 -5.172 1.00 95.31 94 ILE A CA 1
ATOM 754 C C . ILE A 1 94 ? -6.053 5.442 -3.944 1.00 95.31 94 ILE A C 1
ATOM 756 O O . ILE A 1 94 ? -7.194 5.498 -3.488 1.00 95.31 94 ILE A O 1
ATOM 760 N N . GLN A 1 95 ? -5.068 6.203 -3.457 1.00 95.00 95 GLN A N 1
ATOM 761 C CA . GLN A 1 95 ? -5.284 7.135 -2.342 1.00 95.00 95 GLN A CA 1
ATOM 762 C C . GLN A 1 95 ? -6.353 8.183 -2.661 1.00 95.00 95 GLN A C 1
ATOM 764 O O . GLN A 1 95 ? -7.267 8.382 -1.871 1.00 95.00 95 GLN A O 1
ATOM 769 N N . ALA A 1 96 ? -6.319 8.786 -3.852 1.00 95.12 96 ALA A N 1
ATOM 770 C CA . ALA A 1 96 ? -7.332 9.758 -4.262 1.00 95.12 96 ALA A CA 1
ATOM 771 C C . ALA A 1 96 ? -8.740 9.141 -4.409 1.00 95.12 96 ALA A C 1
ATOM 773 O O . ALA A 1 96 ? -9.752 9.837 -4.304 1.00 95.12 96 ALA A O 1
ATOM 774 N N . LYS A 1 97 ? -8.853 7.837 -4.699 1.00 94.00 97 LYS A N 1
ATOM 775 C CA . LYS A 1 97 ? -10.138 7.118 -4.654 1.00 94.00 97 LYS A CA 1
ATOM 776 C C . LYS A 1 97 ? -10.623 6.947 -3.216 1.00 94.00 97 LYS A C 1
ATOM 778 O O . LYS A 1 97 ? -11.792 7.219 -2.960 1.00 94.00 97 LYS A O 1
ATOM 783 N N . ILE A 1 98 ? -9.730 6.566 -2.304 1.00 94.38 98 ILE A N 1
ATOM 784 C CA . ILE A 1 98 ? -10.021 6.451 -0.871 1.00 94.38 98 ILE A CA 1
ATOM 785 C C . ILE A 1 98 ? -10.476 7.800 -0.300 1.00 94.38 98 ILE A C 1
ATOM 787 O O . ILE A 1 98 ? -11.538 7.880 0.298 1.00 94.38 98 ILE A O 1
ATOM 791 N N . GLU A 1 99 ? -9.740 8.881 -0.553 1.00 92.25 99 GLU A N 1
ATOM 792 C CA . GLU A 1 99 ? -10.065 10.219 -0.034 1.00 92.25 99 GLU A CA 1
ATOM 793 C C . GLU A 1 99 ? -11.419 10.753 -0.525 1.00 92.25 99 GLU A C 1
ATOM 795 O O . GLU A 1 99 ? -12.068 11.538 0.165 1.00 92.25 99 GLU A O 1
ATOM 800 N N . ARG A 1 100 ? -11.874 10.319 -1.708 1.00 93.31 100 ARG A N 1
ATOM 801 C CA . ARG A 1 100 ? -13.216 10.642 -2.220 1.00 93.31 100 ARG A CA 1
ATOM 802 C C . ARG A 1 100 ? -14.317 9.820 -1.556 1.00 93.31 100 ARG A C 1
ATOM 804 O O . ARG A 1 100 ? -15.453 10.286 -1.502 1.00 93.31 100 ARG A O 1
ATOM 811 N N . ASN A 1 101 ? -13.999 8.621 -1.075 1.00 90.19 101 ASN A N 1
ATOM 812 C CA . ASN A 1 101 ? -14.922 7.740 -0.376 1.00 90.19 101 ASN A CA 1
ATOM 813 C C . ASN A 1 101 ? -14.677 7.816 1.135 1.00 90.19 101 ASN A C 1
ATOM 815 O O . ASN A 1 101 ? -14.057 6.937 1.728 1.00 90.19 101 ASN A O 1
ATOM 819 N N . VAL A 1 102 ? -15.128 8.914 1.743 1.00 91.38 102 VAL A N 1
ATOM 820 C CA . VAL A 1 102 ? -14.879 9.207 3.158 1.00 91.38 102 VAL A CA 1
ATOM 821 C C . VAL A 1 102 ? -15.681 8.255 4.049 1.00 91.38 102 VAL A C 1
ATOM 823 O O . VAL A 1 102 ? -16.867 8.485 4.284 1.00 91.38 102 VAL A O 1
ATOM 826 N N . LEU A 1 103 ? -15.008 7.239 4.589 1.00 94.06 103 LEU A N 1
ATOM 827 C CA . LEU A 1 103 ? -15.521 6.358 5.639 1.00 94.06 103 LEU A CA 1
ATOM 828 C C . LEU A 1 103 ? -15.045 6.910 6.987 1.00 94.06 103 LEU A C 1
ATOM 830 O O . LEU A 1 103 ? -13.851 6.936 7.267 1.00 94.06 103 LEU A O 1
ATOM 834 N N . LYS A 1 104 ? -15.957 7.430 7.806 1.00 93.62 104 LYS A N 1
ATOM 835 C CA . LYS A 1 104 ? -15.651 8.151 9.055 1.00 93.62 104 LYS A CA 1
ATOM 836 C C . LYS A 1 104 ? -15.555 7.240 10.270 1.00 93.62 104 LYS A C 1
ATOM 838 O O . LYS A 1 104 ? -15.073 7.683 11.315 1.00 93.62 104 LYS A O 1
ATOM 843 N N . TYR A 1 105 ? -16.031 6.004 10.157 1.00 94.44 105 TYR A N 1
ATOM 844 C CA . TYR A 1 105 ? -16.081 5.050 11.259 1.00 94.44 105 TYR A CA 1
ATOM 845 C C . TYR A 1 105 ? -15.496 3.696 10.852 1.00 94.44 105 TYR A C 1
ATOM 847 O O . TYR A 1 105 ? -15.594 3.277 9.703 1.00 94.44 105 TYR A O 1
ATOM 855 N N . GLU A 1 106 ? -14.921 2.976 11.817 1.00 93.62 1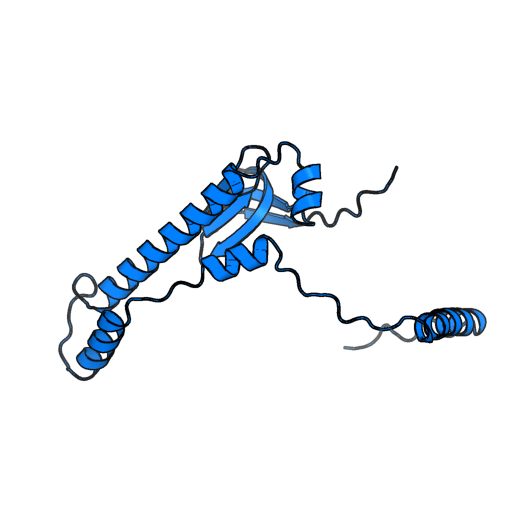06 GLU A N 1
ATOM 856 C CA . GLU A 1 106 ? -14.373 1.630 11.592 1.00 93.62 106 GLU A CA 1
ATOM 857 C C . GLU A 1 106 ? -15.442 0.631 11.128 1.00 93.62 106 GLU A C 1
ATOM 859 O O . GLU A 1 106 ? -15.148 -0.257 10.335 1.00 93.62 106 GLU A O 1
ATOM 864 N N . SER A 1 107 ? -16.696 0.800 11.563 1.00 92.88 107 SER A N 1
ATOM 865 C CA . SER A 1 107 ? -17.822 -0.011 11.086 1.00 92.88 107 SER A CA 1
ATOM 866 C C . SER A 1 107 ? -18.082 0.184 9.594 1.00 92.88 107 SER A C 1
ATOM 868 O O . SER A 1 107 ? -18.334 -0.789 8.900 1.00 92.88 107 SER A O 1
ATOM 870 N N . GLU A 1 108 ? -17.962 1.413 9.084 1.00 94.62 108 GLU A N 1
ATOM 871 C CA . GLU A 1 108 ? -18.130 1.704 7.654 1.00 94.62 108 GLU A CA 1
ATOM 872 C C . GLU A 1 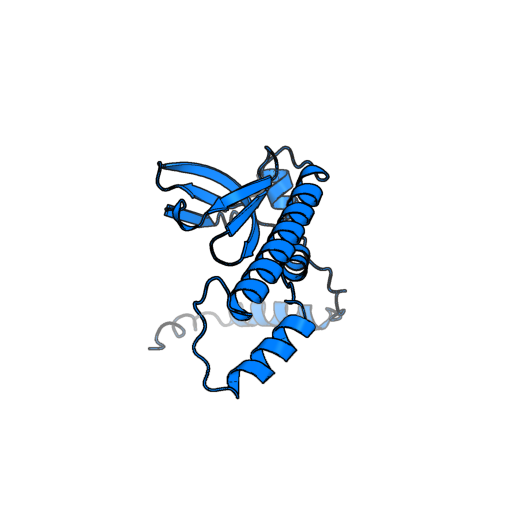108 ? -16.981 1.105 6.831 1.00 94.62 108 GLU A C 1
ATOM 874 O O . GLU A 1 108 ? -17.199 0.604 5.732 1.00 94.62 108 GLU A O 1
ATOM 879 N N . ILE A 1 109 ? -15.759 1.110 7.376 1.00 94.38 109 ILE A N 1
ATOM 880 C CA . ILE A 1 109 ? -14.602 0.433 6.771 1.00 94.38 109 ILE A CA 1
ATOM 881 C C . ILE A 1 109 ? -14.847 -1.072 6.703 1.00 94.38 109 ILE A C 1
ATOM 883 O O . ILE A 1 109 ? -14.687 -1.664 5.637 1.00 94.38 109 ILE A O 1
ATOM 887 N N . TYR A 1 110 ? -15.285 -1.676 7.809 1.00 92.50 110 TYR A N 1
ATOM 888 C CA . TYR A 1 110 ? -15.627 -3.091 7.844 1.00 92.50 110 TYR A CA 1
ATOM 889 C C . TYR A 1 110 ? -16.747 -3.427 6.858 1.00 92.50 110 TYR A C 1
ATOM 891 O O . TYR A 1 110 ? -16.622 -4.387 6.116 1.00 92.50 110 TYR A O 1
ATOM 899 N N . GLU A 1 111 ? -17.817 -2.638 6.789 1.00 91.75 111 GLU A N 1
ATOM 900 C CA . GLU A 1 111 ? -18.915 -2.873 5.843 1.00 91.75 111 GLU A CA 1
ATOM 901 C C . GLU A 1 111 ? -18.463 -2.753 4.381 1.00 91.75 111 GLU A C 1
ATOM 903 O O . GLU A 1 111 ? -18.889 -3.538 3.535 1.00 91.75 111 GLU A O 1
ATOM 908 N N . TYR A 1 112 ? -17.587 -1.793 4.077 1.00 92.81 112 TYR A N 1
ATOM 909 C CA . TYR A 1 112 ? -17.139 -1.533 2.711 1.00 92.81 112 TYR A CA 1
ATOM 910 C C . TYR A 1 112 ? -16.093 -2.543 2.216 1.00 92.81 112 TYR A C 1
ATOM 912 O O . TYR A 1 112 ? -16.145 -2.972 1.064 1.00 92.81 112 TYR A O 1
ATOM 920 N N . TYR A 1 113 ? -15.142 -2.924 3.072 1.00 91.56 113 TYR A N 1
ATOM 921 C CA . TYR A 1 113 ? -14.034 -3.822 2.722 1.00 91.56 113 TYR A CA 1
ATOM 922 C C . TYR A 1 113 ? -14.232 -5.263 3.201 1.00 91.56 113 TYR A C 1
ATOM 924 O O . TYR A 1 113 ? -13.443 -6.135 2.837 1.00 91.56 113 TYR A O 1
ATOM 932 N N . ASN A 1 114 ? -15.263 -5.514 4.013 1.00 90.56 114 ASN A N 1
ATOM 933 C CA . ASN A 1 114 ? -15.532 -6.771 4.719 1.00 90.56 114 ASN A CA 1
ATOM 934 C C . ASN A 1 114 ? -14.387 -7.230 5.643 1.00 90.56 114 ASN A C 1
ATOM 936 O O . ASN A 1 114 ? -14.269 -8.410 5.980 1.00 90.56 114 ASN A O 1
ATOM 940 N N . VAL A 1 115 ? -13.519 -6.299 6.040 1.00 91.06 115 VAL A N 1
ATOM 941 C CA . VAL A 1 115 ? -12.368 -6.549 6.903 1.00 91.06 115 VAL A CA 1
ATOM 942 C C . VAL A 1 115 ? -12.014 -5.289 7.684 1.00 91.06 115 VAL A C 1
ATOM 944 O O . VAL A 1 115 ? -12.223 -4.168 7.220 1.00 91.06 115 VAL A O 1
ATOM 947 N N . LEU A 1 116 ? -11.499 -5.493 8.892 1.00 93.94 116 LEU A N 1
ATOM 948 C CA . LEU A 1 116 ? -10.893 -4.458 9.711 1.00 93.94 116 LEU A CA 1
ATOM 949 C C . LEU A 1 116 ? -9.621 -5.042 10.330 1.00 93.94 116 LEU A C 1
ATOM 951 O O . LEU A 1 116 ? -9.671 -6.017 11.084 1.00 93.94 116 LEU A O 1
ATOM 955 N N . GLU A 1 117 ? -8.481 -4.459 9.994 1.00 94.44 117 GLU A N 1
ATOM 956 C CA . GLU A 1 117 ? -7.179 -4.823 10.529 1.00 94.44 117 GLU A CA 1
ATOM 957 C C . GLU A 1 117 ? -6.634 -3.735 11.451 1.00 94.44 117 GLU A C 1
ATOM 959 O O . GLU A 1 117 ? -6.914 -2.544 11.306 1.00 94.44 117 GLU A O 1
ATOM 964 N N . THR A 1 118 ? -5.793 -4.150 12.396 1.00 96.31 118 THR A N 1
ATOM 965 C CA . THR A 1 118 ? -4.966 -3.236 13.182 1.00 96.31 118 THR A CA 1
ATOM 966 C C . THR A 1 118 ? -3.506 -3.426 12.805 1.00 96.31 118 THR A C 1
ATOM 968 O O . THR A 1 118 ? -2.907 -4.458 13.099 1.00 96.31 118 THR A O 1
ATOM 971 N N . VAL A 1 119 ? -2.916 -2.411 12.183 1.00 96.88 119 VAL A N 1
ATOM 972 C CA . VAL A 1 119 ? -1.482 -2.343 11.907 1.00 96.88 119 VAL A CA 1
ATOM 973 C C . VAL A 1 119 ? -0.770 -1.802 13.141 1.00 96.88 119 VAL A C 1
ATOM 975 O O . VAL A 1 119 ? -1.063 -0.692 13.592 1.00 96.88 119 VAL A O 1
ATOM 978 N N . VAL A 1 120 ? 0.167 -2.576 13.681 1.00 96.88 120 VAL A N 1
ATOM 979 C CA . VAL A 1 120 ? 1.026 -2.178 14.798 1.00 96.88 120 VAL A CA 1
ATOM 980 C C . VAL A 1 120 ? 2.417 -1.884 14.252 1.00 96.88 120 VAL A C 1
ATOM 982 O O . VAL A 1 120 ? 3.034 -2.736 13.616 1.00 96.88 120 VAL A O 1
ATOM 985 N N . LYS A 1 121 ? 2.892 -0.656 14.457 1.00 96.88 121 L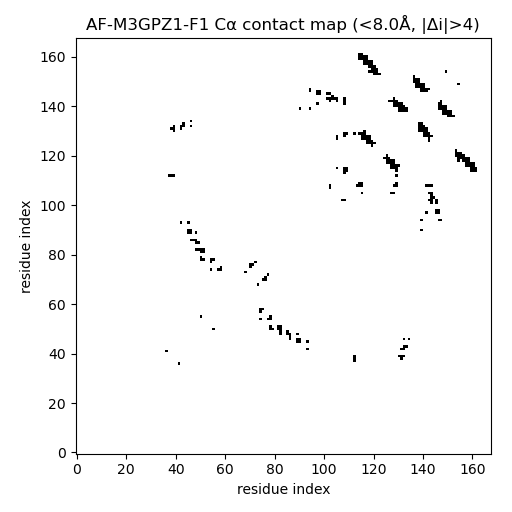YS A N 1
ATOM 986 C CA . LYS A 1 121 ? 4.210 -0.201 14.005 1.00 96.88 121 LYS A CA 1
ATOM 987 C C . LYS A 1 121 ? 5.303 -0.580 15.008 1.00 96.88 121 L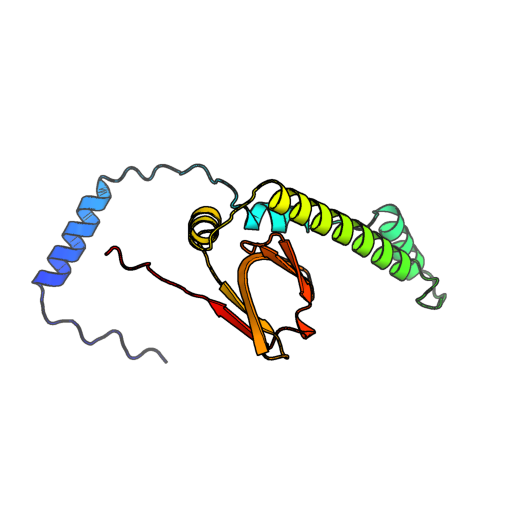YS A C 1
ATOM 989 O O . LYS A 1 121 ? 5.008 -0.822 16.177 1.00 96.88 121 LYS A O 1
ATOM 994 N N . GLU A 1 122 ? 6.563 -0.561 14.576 1.00 96.50 122 GLU A N 1
ATOM 995 C CA . GLU A 1 122 ? 7.728 -0.835 15.441 1.00 96.50 122 GLU A CA 1
ATOM 996 C C . GLU A 1 122 ? 7.831 0.125 16.642 1.00 96.50 122 GLU A C 1
ATOM 998 O O . GLU A 1 122 ? 8.308 -0.249 17.712 1.00 96.50 122 GLU A O 1
ATOM 1003 N N . ASP A 1 123 ? 7.338 1.360 16.498 1.00 94.88 123 ASP A N 1
ATOM 1004 C CA . ASP A 1 123 ? 7.269 2.349 17.583 1.00 94.88 123 ASP A CA 1
ATOM 1005 C C . ASP A 1 123 ? 6.119 2.093 18.583 1.00 94.88 123 ASP A C 1
ATOM 1007 O O . ASP A 1 123 ? 5.929 2.852 19.537 1.00 94.88 123 ASP A O 1
ATOM 1011 N N . GLY A 1 124 ? 5.343 1.026 18.373 1.00 94.44 124 GLY A N 1
ATOM 1012 C CA . GLY A 1 124 ? 4.185 0.639 19.174 1.00 94.44 124 GLY A CA 1
ATOM 1013 C C . GLY A 1 124 ? 2.894 1.389 18.835 1.00 94.44 124 GLY A C 1
ATOM 1014 O O . GLY A 1 124 ? 1.850 1.098 19.431 1.00 94.44 124 GLY A O 1
ATOM 1015 N N . SER A 1 125 ? 2.920 2.340 17.894 1.00 95.81 125 SER A N 1
ATOM 1016 C CA . SER A 1 125 ? 1.709 3.013 17.423 1.00 95.81 125 SER A CA 1
ATOM 1017 C C . SER A 1 125 ? 0.797 2.047 16.665 1.00 95.81 125 SER A C 1
ATOM 1019 O O . SER A 1 125 ? 1.242 1.077 16.050 1.00 95.81 125 SER A O 1
ATOM 1021 N N . LYS A 1 126 ? -0.515 2.293 16.743 1.00 96.06 126 LYS A N 1
ATOM 1022 C CA . LYS A 1 126 ? -1.541 1.424 16.159 1.00 96.06 126 LYS A CA 1
ATOM 1023 C C . LYS A 1 126 ? -2.434 2.202 15.210 1.00 96.06 126 LYS A C 1
ATOM 1025 O O . LYS A 1 126 ? -2.908 3.287 15.552 1.00 96.06 126 LYS A O 1
ATOM 1030 N N . LEU A 1 127 ? -2.688 1.623 14.044 1.00 96.56 127 LEU A N 1
ATOM 1031 C CA . LEU A 1 127 ? -3.576 2.159 13.021 1.00 96.56 127 LEU A CA 1
ATOM 1032 C C . LEU A 1 127 ? -4.629 1.107 12.687 1.00 96.56 127 LEU A C 1
ATOM 1034 O O . LEU A 1 127 ? -4.287 -0.013 12.333 1.00 96.56 127 LEU A O 1
ATOM 1038 N N . SER A 1 128 ? -5.898 1.477 12.805 1.00 95.81 128 SER A N 1
ATOM 1039 C CA . SER A 1 128 ? -7.038 0.609 12.507 1.00 95.81 128 SER A CA 1
ATOM 1040 C C . SER A 1 128 ? -7.659 1.020 11.175 1.00 95.81 128 SER A C 1
ATOM 1042 O O . SER A 1 128 ? -7.835 2.219 10.915 1.00 95.81 128 SER A O 1
ATOM 1044 N N . GLY A 1 129 ? -7.935 0.051 10.307 1.00 95.56 129 GLY A N 1
ATOM 1045 C CA . GLY A 1 129 ? -8.416 0.310 8.956 1.00 95.56 129 GLY A CA 1
ATOM 1046 C C . GLY A 1 129 ? -8.519 -0.946 8.100 1.00 95.56 129 GLY A C 1
ATOM 1047 O O . GLY A 1 129 ? -8.491 -2.049 8.626 1.00 95.56 129 GLY A O 1
ATOM 1048 N N . ALA A 1 130 ? -8.635 -0.761 6.788 1.00 95.56 130 ALA A N 1
ATOM 1049 C CA . ALA A 1 130 ? -8.579 -1.840 5.807 1.00 95.56 130 ALA A CA 1
ATOM 1050 C C . ALA A 1 130 ? -7.346 -1.689 4.911 1.00 95.56 130 ALA A C 1
ATOM 1052 O O . ALA A 1 130 ? -7.097 -0.607 4.364 1.00 95.56 130 ALA A O 1
ATOM 1053 N N . ILE A 1 131 ? -6.575 -2.756 4.736 1.00 95.75 131 ILE A N 1
ATOM 1054 C CA . ILE A 1 131 ? -5.483 -2.809 3.765 1.00 95.75 131 ILE A CA 1
ATOM 1055 C C . ILE A 1 131 ? -6.085 -2.893 2.361 1.00 95.75 131 ILE A C 1
ATOM 1057 O O . ILE A 1 131 ? -6.748 -3.861 2.001 1.00 95.75 131 ILE A O 1
ATOM 1061 N N . VAL A 1 132 ? -5.854 -1.854 1.557 1.00 95.56 132 VAL A N 1
ATOM 1062 C CA . VAL A 1 132 ? -6.446 -1.721 0.217 1.00 95.56 132 VAL A CA 1
ATOM 1063 C C . VAL A 1 132 ? -5.515 -2.248 -0.866 1.00 95.56 132 VAL A C 1
ATOM 1065 O O . VAL A 1 132 ? -5.975 -2.849 -1.828 1.00 95.56 132 VAL A O 1
ATOM 1068 N N . ALA A 1 133 ? -4.213 -2.006 -0.729 1.00 94.75 133 ALA A N 1
ATOM 1069 C CA . ALA A 1 133 ? -3.212 -2.462 -1.684 1.00 94.75 133 ALA A CA 1
ATOM 1070 C C . ALA A 1 133 ? -1.882 -2.732 -0.984 1.00 94.75 133 ALA A C 1
ATOM 1072 O O . ALA A 1 133 ? -1.513 -2.037 -0.031 1.00 94.75 133 ALA A O 1
ATOM 1073 N N . GLN A 1 134 ? -1.138 -3.702 -1.508 1.00 93.62 134 GLN A N 1
ATOM 1074 C CA . GLN A 1 134 ? 0.197 -4.050 -1.044 1.00 93.62 134 GLN A CA 1
ATOM 1075 C C . GLN A 1 134 ? 1.116 -4.285 -2.243 1.00 93.62 134 GLN A C 1
ATOM 1077 O O . GLN A 1 134 ? 0.901 -5.212 -3.019 1.00 93.62 134 GLN A O 1
ATOM 1082 N N . VAL A 1 135 ? 2.185 -3.494 -2.355 1.00 92.12 135 VAL A N 1
ATOM 1083 C CA . VAL A 1 135 ? 3.170 -3.629 -3.436 1.00 92.12 135 VAL A CA 1
ATOM 1084 C C . VAL A 1 135 ? 4.575 -3.486 -2.880 1.00 92.12 135 VAL A C 1
ATOM 1086 O O . VAL A 1 135 ? 4.937 -2.440 -2.343 1.00 92.12 135 VAL A O 1
ATOM 1089 N N . GLY A 1 136 ? 5.374 -4.548 -3.012 1.00 89.44 136 GLY A N 1
ATOM 1090 C CA . GLY A 1 136 ? 6.708 -4.608 -2.414 1.00 89.44 136 GLY A CA 1
ATOM 1091 C C . GLY A 1 136 ? 6.640 -4.309 -0.916 1.00 89.44 136 GLY A C 1
ATOM 1092 O O . GLY A 1 136 ? 5.893 -4.970 -0.186 1.00 89.44 136 GLY A O 1
ATOM 1093 N N . ASP A 1 137 ? 7.359 -3.272 -0.497 1.00 92.56 137 ASP A N 1
ATOM 1094 C CA . ASP A 1 137 ? 7.420 -2.812 0.893 1.00 92.56 137 ASP A CA 1
ATOM 1095 C C . ASP A 1 137 ? 6.380 -1.738 1.231 1.00 92.56 137 ASP A C 1
ATOM 1097 O O . ASP A 1 137 ? 6.357 -1.243 2.349 1.00 92.56 137 ASP A O 1
ATOM 1101 N N . THR A 1 138 ? 5.510 -1.355 0.295 1.00 94.12 138 THR A N 1
ATOM 1102 C CA . THR A 1 138 ? 4.477 -0.337 0.531 1.00 94.12 138 THR A CA 1
ATOM 1103 C C . THR A 1 138 ? 3.105 -0.973 0.721 1.00 94.12 138 THR A C 1
ATOM 1105 O O . THR A 1 138 ? 2.683 -1.826 -0.061 1.00 94.12 138 THR A O 1
ATOM 1108 N N . LEU A 1 139 ? 2.382 -0.510 1.738 1.00 95.06 139 LEU A N 1
ATOM 1109 C CA . LEU A 1 139 ? 0.968 -0.785 1.976 1.00 95.06 139 LEU A CA 1
ATOM 1110 C C . LEU A 1 139 ? 0.158 0.507 1.919 1.00 95.06 139 LEU A C 1
ATOM 1112 O O . LEU A 1 139 ? 0.615 1.555 2.374 1.00 95.06 139 LEU A O 1
ATOM 1116 N N . ILE A 1 140 ? -1.065 0.416 1.405 1.00 96.69 140 ILE A N 1
ATOM 1117 C CA . ILE A 1 140 ? -2.074 1.469 1.511 1.00 96.69 140 ILE A CA 1
ATOM 1118 C C . ILE A 1 140 ? -3.130 1.012 2.511 1.00 96.69 140 ILE A C 1
ATOM 1120 O O . ILE A 1 140 ? -3.845 0.044 2.258 1.00 96.69 140 ILE A O 1
ATOM 1124 N N . LEU A 1 141 ? -3.238 1.728 3.626 1.00 96.69 141 LEU A N 1
ATOM 1125 C CA . LEU A 1 141 ? -4.244 1.504 4.658 1.00 96.69 141 LEU A CA 1
ATOM 1126 C C . LEU A 1 141 ? -5.330 2.581 4.550 1.00 96.69 141 LEU A C 1
ATOM 1128 O O . LEU A 1 141 ? -5.026 3.771 4.635 1.00 96.69 141 LEU A O 1
ATOM 1132 N N . HIS A 1 142 ? -6.592 2.189 4.392 1.00 96.94 142 HIS A N 1
ATOM 1133 C 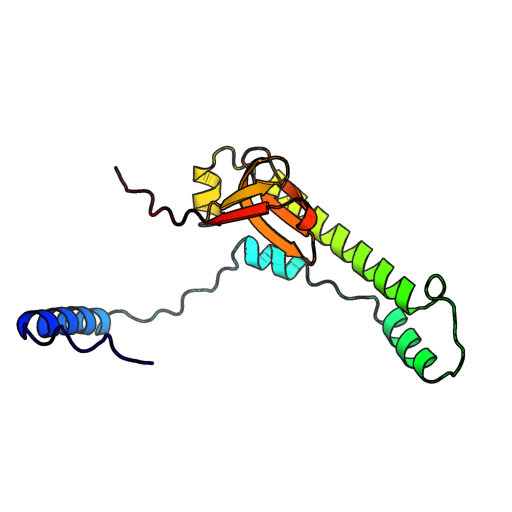CA . HIS A 1 142 ? -7.729 3.098 4.529 1.00 96.94 142 HIS A CA 1
ATOM 1134 C C . HIS A 1 142 ? -8.169 3.113 5.992 1.00 96.94 142 HIS A C 1
ATOM 1136 O O . HIS A 1 142 ? -8.677 2.122 6.504 1.00 96.94 142 HIS A O 1
ATOM 1142 N N . THR A 1 143 ? -7.966 4.244 6.662 1.00 96.19 143 THR A N 1
ATOM 1143 C CA . THR A 1 143 ? -8.403 4.488 8.044 1.00 96.19 143 THR A CA 1
ATOM 1144 C C . THR A 1 143 ? -9.560 5.488 8.079 1.00 96.19 143 THR A C 1
ATOM 1146 O O . THR A 1 143 ? -9.752 6.220 7.108 1.00 96.19 143 THR A O 1
ATOM 1149 N N . PRO A 1 144 ? -10.251 5.667 9.219 1.00 95.06 144 PRO A N 1
ATOM 1150 C CA . PRO A 1 144 ? -11.273 6.710 9.346 1.00 95.06 144 PRO A CA 1
ATOM 1151 C C . PRO A 1 144 ? -10.769 8.144 9.104 1.00 95.06 144 PRO A C 1
ATOM 1153 O O . PRO A 1 144 ? -11.546 9.079 8.920 1.00 95.06 144 PRO A O 1
ATOM 1156 N N . LYS A 1 145 ? -9.444 8.336 9.148 1.00 94.44 145 LYS A N 1
ATOM 1157 C CA . LYS A 1 145 ? -8.768 9.613 8.895 1.00 94.44 145 LYS A CA 1
ATOM 1158 C C . LYS A 1 145 ? -8.344 9.783 7.431 1.00 94.44 145 LYS A C 1
ATOM 1160 O O . LYS A 1 145 ? -7.779 10.821 7.100 1.00 94.44 145 LYS A O 1
ATOM 1165 N N . GLY A 1 146 ? -8.600 8.791 6.580 1.00 94.81 146 GLY A N 1
ATOM 1166 C CA . GLY A 1 146 ? -8.196 8.752 5.177 1.00 94.81 146 GLY A CA 1
ATOM 1167 C C . GLY A 1 146 ? -7.152 7.675 4.876 1.00 94.81 146 GLY A C 1
ATOM 1168 O O . GLY A 1 146 ? -6.897 6.772 5.683 1.00 94.81 146 GLY A O 1
ATOM 1169 N N . ALA A 1 147 ? -6.564 7.774 3.683 1.00 95.94 147 ALA A N 1
ATOM 1170 C CA . ALA A 1 147 ? -5.536 6.856 3.208 1.00 95.94 147 ALA A CA 1
ATOM 1171 C C . ALA A 1 147 ? -4.179 7.149 3.856 1.00 95.94 147 ALA A C 1
ATOM 1173 O O . ALA A 1 147 ? -3.765 8.302 3.967 1.00 95.94 147 ALA A O 1
ATOM 1174 N N . ILE A 1 148 ? -3.461 6.097 4.235 1.00 95.88 148 ILE A N 1
ATOM 1175 C CA . ILE A 1 148 ? -2.106 6.184 4.774 1.00 95.88 148 ILE A CA 1
ATOM 1176 C C . ILE A 1 148 ? -1.216 5.227 3.985 1.00 95.88 148 ILE A C 1
ATOM 1178 O O . ILE A 1 148 ? -1.525 4.039 3.879 1.00 95.88 148 ILE A O 1
ATOM 1182 N N . ARG A 1 149 ? -0.094 5.731 3.455 1.00 95.69 149 ARG A N 1
ATOM 1183 C CA . ARG A 1 149 ? 0.987 4.872 2.957 1.00 95.69 149 ARG A CA 1
ATOM 1184 C C . ARG A 1 149 ? 1.861 4.432 4.114 1.00 95.69 149 ARG A C 1
ATOM 1186 O O . ARG A 1 149 ? 2.357 5.272 4.862 1.00 95.69 149 ARG A O 1
ATOM 1193 N N . LEU A 1 150 ? 2.079 3.134 4.227 1.00 95.81 150 LEU A N 1
ATOM 1194 C CA . LEU A 1 150 ? 2.930 2.539 5.244 1.00 95.81 150 LEU A CA 1
ATOM 1195 C C . LEU A 1 150 ? 4.063 1.771 4.578 1.00 95.81 150 LEU A C 1
ATOM 1197 O O . LEU A 1 150 ? 3.851 1.092 3.574 1.00 95.81 150 LEU A O 1
ATOM 1201 N N . ASN A 1 151 ? 5.257 1.873 5.155 1.00 96.00 151 ASN A N 1
ATOM 1202 C CA . ASN A 1 151 ? 6.377 1.015 4.805 1.00 96.00 151 ASN A CA 1
ATOM 1203 C C . ASN A 1 151 ? 6.339 -0.236 5.695 1.00 96.00 151 ASN A C 1
ATOM 1205 O O . ASN A 1 151 ? 6.225 -0.116 6.913 1.00 96.00 151 ASN A O 1
ATOM 1209 N N . LYS A 1 152 ? 6.450 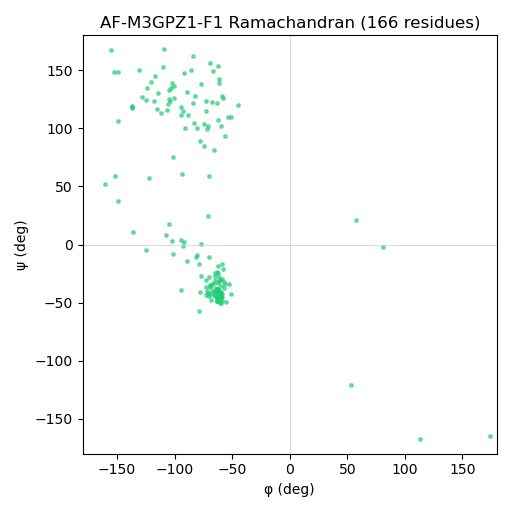-1.429 5.104 1.00 94.44 152 LYS A N 1
ATOM 1210 C CA . LYS A 1 152 ? 6.498 -2.715 5.815 1.00 94.44 152 LYS A CA 1
ATOM 1211 C C . LYS A 1 152 ? 7.624 -2.794 6.830 1.00 94.44 152 LYS A C 1
ATOM 1213 O O . LYS A 1 152 ? 7.443 -3.422 7.862 1.00 94.44 152 LYS A O 1
ATOM 1218 N N . ASN A 1 153 ? 8.740 -2.128 6.561 1.00 96.00 153 ASN A N 1
ATOM 1219 C CA . ASN A 1 153 ? 9.885 -2.096 7.464 1.00 96.00 153 ASN A CA 1
ATOM 1220 C C . ASN A 1 153 ? 9.607 -1.292 8.742 1.00 96.00 153 ASN A C 1
ATOM 1222 O O . ASN A 1 153 ? 10.408 -1.331 9.658 1.00 96.00 153 ASN A O 1
ATOM 1226 N N . GLU A 1 154 ? 8.501 -0.546 8.802 1.00 95.31 154 GLU A N 1
ATOM 1227 C CA . GLU A 1 154 ? 8.061 0.165 10.006 1.00 95.31 154 GLU A CA 1
ATOM 1228 C C . GLU A 1 154 ? 6.920 -0.568 10.729 1.00 95.31 154 GLU A C 1
ATOM 1230 O O . GLU A 1 154 ? 6.360 -0.031 11.689 1.00 95.31 154 GLU A O 1
ATOM 1235 N N . ILE A 1 155 ? 6.514 -1.746 10.244 1.00 96.56 155 ILE A N 1
ATOM 1236 C CA . ILE A 1 155 ? 5.398 -2.534 10.772 1.00 96.56 155 ILE A CA 1
ATOM 1237 C C . ILE A 1 155 ? 5.960 -3.718 11.561 1.00 96.56 155 ILE A C 1
ATOM 1239 O O . ILE A 1 155 ? 6.708 -4.524 11.019 1.00 96.56 155 ILE A O 1
ATOM 1243 N N . ASP A 1 156 ? 5.543 -3.842 12.821 1.00 97.00 156 ASP A N 1
ATOM 1244 C CA . ASP A 1 156 ? 5.860 -4.990 13.677 1.00 97.00 156 ASP A CA 1
ATOM 1245 C C . ASP A 1 156 ? 4.955 -6.180 13.314 1.00 97.00 156 ASP A C 1
ATOM 1247 O O . ASP A 1 156 ? 5.416 -7.240 12.891 1.00 97.00 156 ASP A O 1
ATOM 1251 N N . TYR A 1 157 ? 3.633 -5.985 13.377 1.00 95.38 157 TYR A N 1
ATOM 1252 C CA . TYR A 1 157 ? 2.659 -6.983 12.932 1.00 95.38 157 TYR A CA 1
ATOM 1253 C C . TYR A 1 157 ? 1.316 -6.363 12.536 1.00 95.38 157 TYR A C 1
ATOM 1255 O O . TYR A 1 157 ? 1.015 -5.201 12.817 1.00 95.38 157 TYR A O 1
ATOM 1263 N N . ILE A 1 158 ? 0.487 -7.178 11.884 1.00 95.88 158 ILE A N 1
ATOM 1264 C CA . ILE A 1 158 ? -0.890 -6.846 11.515 1.00 95.88 158 ILE A CA 1
ATOM 1265 C C . ILE A 1 158 ? -1.810 -7.837 12.225 1.00 95.88 158 ILE A C 1
ATOM 1267 O O . ILE A 1 158 ? -1.659 -9.050 12.076 1.00 95.88 158 ILE A O 1
ATOM 1271 N N . ASP A 1 159 ? -2.744 -7.315 13.014 1.00 93.06 159 ASP A N 1
ATOM 1272 C CA . ASP A 1 159 ? -3.785 -8.100 13.670 1.00 93.06 159 ASP A CA 1
ATOM 1273 C C . ASP A 1 159 ? -5.053 -8.104 12.809 1.00 93.06 159 ASP A C 1
ATOM 1275 O O . ASP A 1 159 ? -5.646 -7.055 12.539 1.00 93.06 159 ASP A O 1
ATOM 1279 N N . TYR A 1 160 ? -5.457 -9.297 12.376 1.00 87.75 160 TYR A N 1
ATOM 1280 C CA . TYR A 1 160 ? -6.649 -9.512 11.564 1.00 87.75 160 TYR A CA 1
ATOM 1281 C C . TYR A 1 160 ? -7.832 -9.788 12.480 1.00 87.75 160 TYR A C 1
ATOM 1283 O O . TYR A 1 160 ? -8.035 -10.916 12.949 1.00 87.75 160 TYR A O 1
ATOM 1291 N N . GLN A 1 161 ? -8.652 -8.767 12.716 1.00 75.12 161 GLN A N 1
ATOM 1292 C CA . GLN A 1 161 ? -9.859 -8.951 13.502 1.00 75.12 161 GLN A CA 1
ATOM 1293 C C . GLN A 1 161 ? -10.939 -9.603 12.643 1.00 75.12 161 GLN A C 1
ATOM 1295 O O . GLN A 1 161 ? -11.805 -8.945 12.071 1.00 75.12 161 GLN A O 1
ATOM 1300 N N . ASN A 1 162 ? -10.945 -10.937 12.634 1.00 57.84 162 ASN A N 1
ATOM 1301 C CA . ASN A 1 162 ? -12.090 -11.742 12.209 1.00 57.84 162 ASN A CA 1
ATOM 1302 C C . ASN A 1 162 ? -13.215 -11.622 13.246 1.00 57.84 162 ASN A C 1
ATOM 1304 O O . ASN A 1 162 ? -13.636 -12.598 13.872 1.00 57.84 162 ASN A O 1
ATOM 1308 N N . SER A 1 163 ? -13.690 -10.404 13.487 1.00 52.88 163 SER A N 1
ATOM 1309 C CA . SER A 1 163 ? -14.888 -10.217 14.274 1.00 52.88 163 SER A CA 1
ATOM 1310 C C . SER A 1 163 ? -16.065 -10.619 13.389 1.00 52.88 163 SER A C 1
ATOM 1312 O O . SER A 1 163 ? -16.527 -9.878 12.531 1.00 52.88 163 SER A O 1
ATOM 1314 N N . ARG A 1 164 ? -16.618 -11.814 13.639 1.00 47.59 164 ARG A N 1
ATOM 1315 C CA . ARG A 1 164 ? -18.080 -11.899 13.668 1.00 47.59 164 ARG A CA 1
ATOM 1316 C C . ARG A 1 164 ? -18.474 -10.861 14.708 1.00 47.59 164 ARG A C 1
ATOM 1318 O O . ARG A 1 164 ? -18.380 -11.165 15.900 1.00 47.59 164 ARG A O 1
ATOM 1325 N N . MET A 1 165 ? -18.770 -9.627 14.293 1.00 48.59 165 MET A N 1
ATOM 1326 C CA . MET A 1 165 ? -19.419 -8.678 15.184 1.00 48.59 165 MET A CA 1
ATOM 1327 C C . MET A 1 165 ? -20.623 -9.438 15.723 1.00 48.59 165 MET A C 1
ATOM 1329 O O . MET A 1 165 ? -21.489 -9.860 14.961 1.00 48.59 165 MET A O 1
ATOM 1333 N N . LYS A 1 166 ? -20.578 -9.795 17.009 1.00 37.31 166 LYS A N 1
ATOM 1334 C CA . LYS A 1 166 ? -21.699 -10.463 17.648 1.00 37.31 166 LYS A CA 1
ATOM 1335 C C . LYS A 1 166 ? -22.834 -9.460 17.564 1.00 37.31 166 LYS A C 1
ATOM 1337 O O . LYS A 1 166 ? -22.779 -8.448 18.264 1.00 37.31 166 LYS A O 1
ATOM 1342 N N . ASP A 1 167 ? -23.797 -9.736 16.691 1.00 40.94 167 ASP A N 1
ATOM 1343 C CA . ASP A 1 167 ? -25.106 -9.106 16.731 1.00 40.94 167 ASP A CA 1
ATOM 1344 C C . ASP A 1 167 ? -25.554 -9.117 18.197 1.00 40.94 167 ASP A C 1
ATOM 1346 O O . ASP A 1 167 ? -25.547 -10.166 18.855 1.00 40.94 167 ASP A O 1
ATOM 1350 N N . LYS A 1 168 ? -25.780 -7.920 18.739 1.00 33.00 168 LYS A N 1
ATOM 1351 C CA . LYS A 1 168 ? -26.310 -7.734 20.089 1.00 33.00 168 LYS A CA 1
ATOM 1352 C C . LYS A 1 168 ? -27.732 -8.264 20.183 1.00 33.00 168 LYS A C 1
ATOM 1354 O O . LYS A 1 168 ? -28.498 -8.047 19.220 1.00 33.00 168 LYS A O 1
#

Solvent-accessible surface area (backbone atoms only — not comparable to full-atom values): 10019 Å² total; per-residue (Å²): 133,98,80,88,82,83,88,78,92,80,52,78,66,58,59,53,51,51,51,52,55,52,58,62,48,74,74,54,77,83,69,82,71,80,88,73,83,47,77,39,56,51,38,47,58,55,52,69,62,74,52,57,63,68,50,52,53,50,42,61,58,48,70,78,45,95,72,88,66,60,62,91,82,26,53,67,44,51,39,50,50,49,31,50,51,51,33,52,53,30,55,50,50,49,39,56,52,41,59,71,58,78,38,76,40,70,67,51,38,24,70,73,68,74,38,42,32,37,42,30,28,69,88,68,50,75,49,58,28,30,79,40,36,78,56,94,56,41,34,34,34,42,27,53,90,35,58,40,82,43,53,51,92,50,45,66,50,72,47,74,55,83,66,75,73,73,81,127

Mean predicted aligned error: 12.63 Å